Protein AF-A0A399Z9T2-F1 (afdb_monomer_lite)

Sequence (147 aa):
MAKGALVVIPMISGTEEDVEASLINATFQVKDATTYKFPHPEFGAWLIEEIYAKQKINAKKEGLFKKKYVCSSCQTELNPEAQARGTIEFEIKYPFMELAPFQIRLTLPLVTCGNCGKKNIVDVKGVYDFRVPEALLHAFESRNIKP

Foldseek 3Di:
DDFADKDFDQKFWFADPQKIKMKGRDIWGDPDPQATEHNDPCNLVVVLVVVVVVLCLAFDFDDPPDTFGAGSPPRHTFDPVQWDWDKDKDWDDDPPDPDDIIMMIMTHTWTQDPPPRRTHDYCPPCPCSVRVSVRVVRRCVVRNYYD

Structure (mmCIF, N/CA/C/O backbone):
data_AF-A0A399Z9T2-F1
#
_entry.id   AF-A0A399Z9T2-F1
#
loop_
_atom_site.group_PDB
_atom_site.id
_atom_site.type_symbol
_atom_site.label_atom_id
_atom_site.label_alt_id
_atom_site.label_comp_id
_atom_site.label_asym_id
_atom_site.label_entity_id
_atom_site.label_seq_id
_atom_site.pdbx_PDB_ins_code
_atom_site.Cartn_x
_atom_site.Cartn_y
_atom_site.Cartn_z
_atom_site.occupancy
_atom_site.B_iso_or_equiv
_atom_site.auth_seq_id
_atom_site.auth_comp_id
_atom_site.auth_asym_id
_atom_site.auth_atom_id
_atom_site.pdbx_PDB_model_num
ATOM 1 N N . MET A 1 1 ? 6.495 3.604 -30.867 1.00 44.44 1 MET A N 1
ATOM 2 C CA . MET A 1 1 ? 7.319 3.752 -29.647 1.00 44.44 1 MET A CA 1
ATOM 3 C C . MET A 1 1 ? 7.954 2.400 -29.369 1.00 44.44 1 MET A C 1
ATOM 5 O O . MET A 1 1 ? 7.223 1.417 -29.369 1.00 44.44 1 MET A O 1
ATOM 9 N N . ALA A 1 2 ? 9.280 2.313 -29.246 1.00 46.06 2 ALA A N 1
ATOM 10 C CA . ALA A 1 2 ? 9.934 1.045 -28.924 1.00 46.06 2 ALA A CA 1
ATOM 11 C C . ALA A 1 2 ? 9.483 0.596 -27.524 1.00 46.06 2 ALA A C 1
ATOM 13 O O . ALA A 1 2 ? 9.610 1.364 -26.571 1.00 46.06 2 ALA A O 1
ATOM 14 N N . LYS A 1 3 ? 8.910 -0.608 -27.408 1.00 59.50 3 LYS A N 1
ATOM 15 C CA . LYS A 1 3 ? 8.629 -1.221 -26.105 1.00 59.50 3 LYS A CA 1
ATOM 16 C C . LYS A 1 3 ? 9.978 -1.505 -25.444 1.00 59.50 3 LYS A C 1
ATOM 18 O O . LYS A 1 3 ? 10.728 -2.338 -25.948 1.00 59.50 3 LYS A O 1
ATOM 23 N N . GLY A 1 4 ? 10.299 -0.786 -24.369 1.00 72.31 4 GLY A N 1
ATOM 24 C CA . GLY A 1 4 ? 11.435 -1.136 -23.517 1.00 72.31 4 GLY A CA 1
ATOM 25 C C . GLY A 1 4 ? 11.264 -2.559 -22.982 1.00 72.31 4 GLY A C 1
ATOM 26 O O . GLY A 1 4 ? 10.134 -3.033 -22.834 1.00 72.31 4 GLY A O 1
ATOM 27 N N . ALA A 1 5 ? 12.373 -3.252 -22.724 1.00 90.44 5 ALA A N 1
ATOM 28 C CA . ALA A 1 5 ? 12.326 -4.575 -22.109 1.00 90.44 5 ALA A CA 1
ATOM 29 C C . ALA A 1 5 ? 11.585 -4.501 -20.765 1.00 90.44 5 ALA A C 1
ATOM 31 O O . ALA A 1 5 ? 11.717 -3.517 -20.037 1.00 90.44 5 ALA A O 1
ATOM 32 N N . LEU A 1 6 ? 10.799 -5.527 -20.443 1.00 93.06 6 LEU A N 1
ATOM 33 C CA . LEU A 1 6 ? 10.153 -5.631 -19.139 1.00 93.06 6 LEU A CA 1
ATOM 34 C C . LEU A 1 6 ? 11.100 -6.292 -18.142 1.00 93.06 6 LEU A C 1
ATOM 36 O O . LEU A 1 6 ? 11.821 -7.229 -18.484 1.00 93.06 6 LEU A O 1
ATOM 40 N N . VAL A 1 7 ? 11.070 -5.818 -16.903 1.00 95.00 7 VAL A N 1
ATOM 41 C CA . VAL A 1 7 ? 11.839 -6.375 -15.794 1.00 95.00 7 VAL A CA 1
ATOM 42 C C . VAL A 1 7 ? 10.955 -6.501 -14.565 1.00 95.00 7 VAL A C 1
ATOM 44 O O . VAL A 1 7 ? 10.173 -5.602 -14.252 1.00 95.00 7 VAL A O 1
ATOM 47 N N . VAL A 1 8 ? 11.088 -7.622 -13.865 1.00 95.62 8 VAL A N 1
ATOM 48 C CA . VAL A 1 8 ? 10.472 -7.827 -12.555 1.00 95.62 8 VAL A CA 1
ATOM 49 C C . VAL A 1 8 ? 11.438 -7.313 -11.499 1.00 95.62 8 VAL A C 1
ATOM 51 O O . VAL A 1 8 ? 12.574 -7.782 -11.414 1.00 95.62 8 VAL A O 1
ATOM 54 N N . ILE A 1 9 ? 10.993 -6.358 -10.689 1.00 95.31 9 ILE A N 1
ATOM 55 C CA . ILE A 1 9 ? 11.755 -5.891 -9.534 1.00 95.31 9 ILE A CA 1
ATOM 56 C C . ILE A 1 9 ? 11.262 -6.670 -8.306 1.00 95.31 9 ILE A C 1
ATOM 58 O O . ILE A 1 9 ? 10.074 -6.580 -7.986 1.00 95.31 9 ILE A O 1
ATOM 62 N N . PRO A 1 10 ? 12.137 -7.424 -7.603 1.00 96.44 10 PRO A N 1
ATOM 63 C CA . PRO A 1 10 ? 11.714 -8.292 -6.502 1.00 96.44 10 PRO A CA 1
ATOM 64 C C . PRO A 1 10 ? 10.981 -7.543 -5.391 1.00 96.44 10 PRO A C 1
ATOM 66 O O . PRO A 1 10 ? 9.988 -8.033 -4.864 1.00 96.44 10 PRO A O 1
ATOM 69 N N . MET A 1 11 ? 11.457 -6.342 -5.053 1.00 97.00 11 MET A N 1
ATOM 70 C CA . MET A 1 11 ? 10.810 -5.479 -4.076 1.00 97.00 11 MET A CA 1
ATOM 71 C C . MET A 1 11 ? 11.224 -4.021 -4.264 1.00 97.00 11 MET A C 1
ATOM 73 O O . MET A 1 11 ? 12.415 -3.714 -4.413 1.00 97.00 11 MET A O 1
ATOM 77 N N . ILE A 1 12 ? 10.237 -3.134 -4.193 1.00 97.12 12 ILE A N 1
ATOM 78 C CA . ILE A 1 12 ? 10.420 -1.696 -3.979 1.00 97.12 12 ILE A CA 1
ATOM 79 C C . 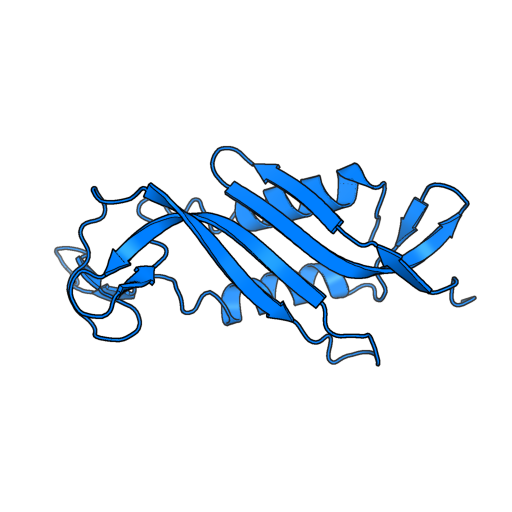ILE A 1 12 ? 9.574 -1.278 -2.784 1.00 97.12 12 ILE A C 1
ATOM 81 O O . ILE A 1 12 ? 8.493 -1.831 -2.583 1.00 97.12 12 ILE A O 1
ATOM 85 N N . SER A 1 13 ? 10.069 -0.332 -1.997 1.00 97.94 13 SER A N 1
ATOM 86 C CA . SER A 1 13 ? 9.433 0.085 -0.751 1.00 97.94 13 SER A CA 1
ATOM 87 C C . SER A 1 13 ? 9.647 1.569 -0.517 1.00 97.94 13 SER A C 1
ATOM 89 O O . SER A 1 13 ? 10.739 2.079 -0.772 1.00 97.94 13 SER A O 1
ATOM 91 N N . GLY A 1 14 ? 8.632 2.238 0.007 1.00 97.69 14 GLY A N 1
ATOM 92 C CA . GLY A 1 14 ? 8.700 3.625 0.433 1.00 97.69 14 GLY A CA 1
ATOM 93 C C . GLY A 1 14 ? 7.914 3.822 1.715 1.00 97.69 14 GLY A C 1
ATOM 94 O O . GLY A 1 14 ? 7.003 3.051 2.027 1.00 97.69 14 GLY A O 1
ATOM 95 N N . THR A 1 15 ? 8.300 4.847 2.463 1.00 97.62 15 THR A N 1
ATOM 96 C CA . THR A 1 15 ? 7.731 5.153 3.773 1.00 97.62 15 THR A CA 1
ATOM 97 C C . THR A 1 15 ? 7.268 6.596 3.781 1.00 97.62 15 THR A C 1
ATOM 99 O O . THR A 1 15 ? 8.002 7.470 3.326 1.00 97.62 15 THR A O 1
ATOM 102 N N . GLU A 1 16 ? 6.078 6.827 4.318 1.00 97.19 16 GLU A N 1
ATOM 103 C CA . GLU A 1 16 ? 5.546 8.143 4.651 1.00 97.19 16 GLU A CA 1
ATOM 104 C C . GLU A 1 16 ? 5.005 8.098 6.083 1.00 97.19 16 GLU A C 1
ATOM 106 O O . GLU A 1 16 ? 4.050 7.375 6.376 1.00 97.19 16 GLU A O 1
ATOM 111 N N . GLU A 1 17 ? 5.652 8.830 6.990 1.00 94.56 17 GLU A N 1
ATOM 112 C CA . GLU A 1 17 ? 5.420 8.770 8.439 1.00 94.56 17 GLU A CA 1
ATOM 113 C C . GLU A 1 17 ? 5.277 7.331 9.000 1.00 94.56 17 GLU A C 1
ATOM 115 O O . GLU A 1 17 ? 6.255 6.597 9.154 1.00 94.56 17 GLU A O 1
ATOM 120 N N . ASP A 1 18 ? 4.054 6.932 9.362 1.00 93.06 18 ASP A N 1
ATOM 121 C CA . ASP A 1 18 ? 3.692 5.653 9.967 1.00 93.06 18 ASP A CA 1
ATOM 122 C C . ASP A 1 18 ? 3.277 4.587 8.942 1.00 93.06 18 ASP A C 1
ATOM 124 O O . ASP A 1 18 ? 3.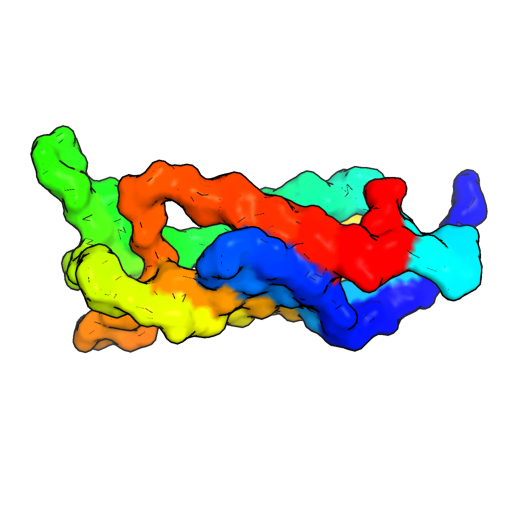039 3.439 9.332 1.00 93.06 18 ASP A O 1
ATOM 128 N N . VAL A 1 19 ? 3.235 4.944 7.657 1.00 94.88 19 VAL A N 1
ATOM 129 C CA . VAL A 1 19 ? 2.859 4.086 6.534 1.00 94.88 19 VAL A CA 1
ATOM 130 C C . VAL A 1 19 ? 4.099 3.658 5.762 1.00 94.88 19 VAL A C 1
ATOM 132 O O . VAL A 1 19 ? 4.905 4.472 5.334 1.00 94.88 19 VAL A O 1
ATOM 135 N N . GLU A 1 20 ? 4.227 2.363 5.520 1.00 97.44 20 GLU A N 1
ATOM 136 C CA . GLU A 1 20 ? 5.200 1.792 4.595 1.00 97.44 20 GLU A CA 1
ATOM 137 C C . GLU A 1 20 ? 4.443 1.013 3.521 1.00 97.44 20 GLU A C 1
ATOM 139 O O . GLU A 1 20 ? 3.607 0.158 3.831 1.00 97.44 20 GLU A O 1
ATOM 144 N N . ALA A 1 21 ? 4.733 1.308 2.258 1.00 96.75 21 ALA A N 1
ATOM 145 C CA . ALA A 1 21 ? 4.139 0.650 1.108 1.00 96.75 21 ALA A CA 1
ATOM 146 C C . ALA A 1 21 ? 5.224 -0.070 0.311 1.00 96.75 21 ALA A C 1
ATOM 148 O O . ALA A 1 21 ? 6.224 0.529 -0.081 1.00 96.75 21 ALA A O 1
ATOM 149 N N . SER A 1 22 ? 5.015 -1.360 0.063 1.00 97.81 22 SER A N 1
ATOM 150 C CA . SER A 1 22 ? 5.922 -2.197 -0.714 1.00 97.81 22 SER A CA 1
ATOM 151 C C . SER A 1 22 ? 5.198 -2.862 -1.879 1.00 97.81 22 SER A C 1
ATOM 153 O O . SER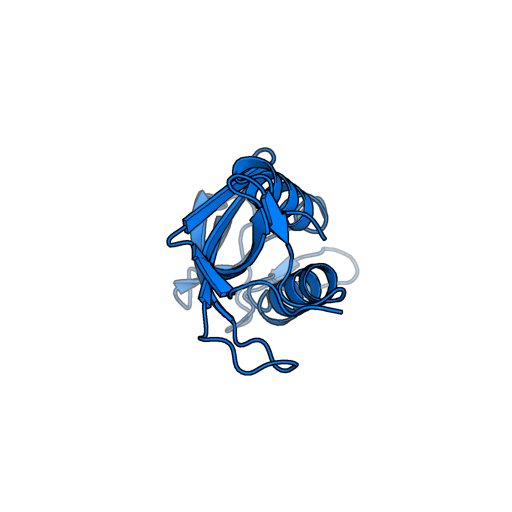 A 1 22 ? 4.120 -3.433 -1.697 1.00 97.81 22 SER A O 1
ATOM 155 N N . LEU A 1 23 ? 5.817 -2.832 -3.061 1.00 97.50 23 LEU A N 1
ATOM 156 C CA . LEU A 1 23 ? 5.421 -3.649 -4.207 1.00 97.50 23 LEU A CA 1
ATOM 157 C C . LEU A 1 23 ? 6.424 -4.793 -4.346 1.00 97.50 23 LEU A C 1
ATOM 159 O O . LEU A 1 23 ? 7.629 -4.556 -4.452 1.00 97.50 23 LEU A O 1
ATOM 163 N N . ILE A 1 24 ? 5.927 -6.024 -4.368 1.00 98.00 24 ILE A N 1
ATOM 164 C CA . ILE A 1 24 ? 6.733 -7.245 -4.417 1.00 98.00 24 ILE A CA 1
ATOM 165 C C . ILE A 1 24 ? 6.491 -7.927 -5.761 1.00 98.00 24 ILE A C 1
ATOM 167 O O . ILE A 1 24 ? 5.346 -8.209 -6.116 1.00 98.00 24 ILE A O 1
ATOM 171 N N . ASN A 1 25 ? 7.572 -8.207 -6.491 1.00 97.12 25 ASN A N 1
ATOM 172 C CA . ASN A 1 25 ? 7.566 -8.777 -7.843 1.00 97.12 25 ASN A CA 1
ATOM 173 C C . ASN A 1 25 ? 6.798 -7.936 -8.883 1.00 97.12 25 ASN A C 1
ATOM 175 O O . ASN A 1 25 ? 6.195 -8.475 -9.810 1.00 97.12 25 ASN A O 1
ATOM 179 N N . ALA A 1 26 ? 6.823 -6.607 -8.755 1.00 96.25 26 ALA A N 1
ATOM 180 C CA . ALA A 1 26 ? 6.185 -5.715 -9.722 1.00 96.25 26 ALA A CA 1
ATOM 181 C C . ALA A 1 26 ? 7.003 -5.600 -11.019 1.00 96.25 26 ALA A C 1
ATOM 183 O O . ALA A 1 26 ? 8.236 -5.569 -11.000 1.00 96.25 26 ALA A O 1
ATOM 184 N N . THR A 1 27 ? 6.302 -5.529 -12.153 1.00 95.75 27 THR A N 1
ATOM 185 C CA . THR A 1 27 ? 6.918 -5.441 -13.484 1.00 95.75 27 THR A CA 1
ATOM 186 C C . THR A 1 27 ? 6.969 -3.997 -13.978 1.00 95.75 27 THR A C 1
ATOM 188 O O . THR A 1 27 ? 5.953 -3.303 -13.980 1.00 95.75 27 THR A O 1
ATOM 191 N N . PHE A 1 28 ? 8.135 -3.569 -14.462 1.00 95.62 28 PHE A N 1
ATOM 192 C CA . PHE A 1 28 ? 8.382 -2.233 -15.008 1.00 95.62 28 PHE A CA 1
ATOM 193 C C . PHE A 1 28 ? 9.066 -2.308 -16.373 1.00 95.62 28 PHE A C 1
ATOM 195 O O . PHE A 1 28 ? 9.633 -3.334 -16.745 1.00 95.62 28 PHE A O 1
ATOM 202 N N . GLN A 1 29 ? 9.030 -1.210 -17.125 1.00 94.75 29 GLN A N 1
ATOM 203 C CA . GLN A 1 29 ? 9.799 -1.059 -18.359 1.00 94.75 29 GLN A CA 1
ATOM 204 C C . GLN A 1 29 ? 11.202 -0.540 -18.048 1.00 94.75 29 GLN A C 1
ATOM 206 O O . GLN A 1 29 ? 11.364 0.420 -17.299 1.00 94.75 29 GLN A O 1
ATOM 211 N N . VAL A 1 30 ? 12.223 -1.120 -18.667 1.00 93.88 30 VAL A N 1
ATOM 212 C CA . VAL A 1 30 ? 13.584 -0.578 -18.651 1.00 93.88 30 VAL A CA 1
ATOM 213 C C . VAL A 1 30 ? 13.647 0.597 -19.625 1.00 93.88 30 VAL A C 1
ATOM 215 O O . VAL A 1 30 ? 13.352 0.439 -20.812 1.00 93.88 30 VAL A O 1
ATOM 218 N N . LYS A 1 31 ? 14.024 1.781 -19.129 1.00 90.31 31 LYS A N 1
ATOM 219 C CA . LYS A 1 31 ? 14.269 2.965 -19.966 1.00 90.31 31 LYS A CA 1
ATOM 220 C C . LYS A 1 31 ? 15.744 3.058 -20.353 1.00 90.31 31 LYS A C 1
ATOM 222 O O . LYS A 1 31 ? 16.057 3.291 -21.515 1.00 90.31 31 LYS A O 1
ATOM 227 N N . ASP A 1 32 ? 16.621 2.878 -19.372 1.00 88.62 32 ASP A N 1
ATOM 228 C CA . ASP A 1 32 ? 18.077 2.886 -19.496 1.00 88.62 32 ASP A CA 1
ATOM 229 C C . ASP A 1 32 ? 18.692 2.061 -18.347 1.00 88.62 32 ASP A C 1
ATOM 231 O O . ASP A 1 32 ? 17.976 1.359 -17.635 1.00 88.62 32 ASP A O 1
ATOM 235 N N . ALA A 1 33 ? 20.018 2.099 -18.183 1.00 84.75 33 ALA A N 1
ATOM 236 C CA . ALA A 1 33 ? 20.736 1.248 -17.231 1.00 84.75 33 ALA A CA 1
ATOM 237 C C . ALA A 1 33 ? 20.314 1.439 -15.760 1.00 84.75 33 ALA A C 1
ATOM 239 O O . ALA A 1 33 ? 20.520 0.535 -14.952 1.00 84.75 33 ALA A O 1
ATOM 240 N N . THR A 1 34 ? 19.758 2.599 -15.398 1.00 86.81 34 THR A N 1
ATOM 241 C CA . THR A 1 34 ? 19.440 2.947 -14.002 1.00 86.81 34 THR A CA 1
ATOM 242 C C . THR A 1 34 ? 18.017 3.459 -13.802 1.00 86.81 34 THR A C 1
ATOM 244 O O . THR A 1 34 ? 17.599 3.629 -12.657 1.00 86.81 34 THR A O 1
ATOM 247 N N . THR 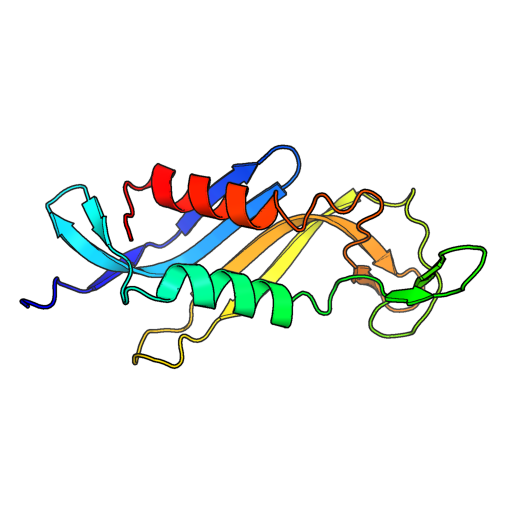A 1 35 ? 17.273 3.685 -14.886 1.00 92.44 35 THR A N 1
ATOM 248 C CA . THR A 1 35 ? 15.923 4.249 -14.866 1.00 92.44 35 THR A CA 1
ATOM 249 C C . THR A 1 35 ? 14.903 3.251 -15.390 1.00 92.44 35 THR A C 1
ATOM 251 O O . THR A 1 35 ? 15.058 2.660 -16.466 1.00 92.44 35 THR A O 1
ATOM 254 N N . TYR A 1 36 ? 13.790 3.155 -14.673 1.00 95.06 36 TYR A N 1
ATOM 255 C CA . TYR A 1 36 ? 12.634 2.364 -15.075 1.00 95.06 36 TYR A CA 1
ATOM 256 C C . TYR A 1 36 ? 11.441 3.270 -15.366 1.00 95.06 36 TYR A C 1
ATOM 258 O O . TYR A 1 36 ? 11.388 4.430 -14.954 1.00 95.06 36 TYR A O 1
ATOM 266 N N . LYS A 1 37 ? 10.465 2.725 -16.079 1.00 95.31 37 LYS A N 1
ATOM 267 C CA . LYS A 1 37 ? 9.189 3.362 -16.371 1.00 95.31 37 LYS A CA 1
ATOM 268 C C . LYS A 1 37 ? 8.029 2.474 -15.975 1.00 95.31 37 LYS A C 1
ATOM 270 O O . LYS A 1 37 ? 8.157 1.247 -15.939 1.00 95.31 37 LYS A O 1
ATOM 275 N N . PHE A 1 38 ? 6.881 3.088 -15.736 1.00 95.00 38 PHE A N 1
ATOM 276 C CA . PHE A 1 38 ? 5.643 2.343 -15.617 1.00 95.00 38 PHE A CA 1
ATOM 277 C C . PHE A 1 38 ? 5.378 1.500 -16.873 1.00 95.00 38 PHE A C 1
ATOM 279 O O . PHE A 1 38 ? 5.710 1.906 -17.990 1.00 95.00 38 PHE A O 1
ATOM 286 N N . PRO A 1 39 ? 4.776 0.306 -16.716 1.00 92.75 39 PRO A N 1
ATOM 287 C CA . PRO A 1 39 ? 4.427 -0.538 -17.855 1.00 92.75 39 PRO A CA 1
ATOM 288 C C . PRO A 1 39 ? 3.367 0.102 -18.763 1.00 92.75 39 PRO A C 1
ATOM 290 O O . PRO A 1 39 ? 3.242 -0.290 -19.925 1.00 92.75 39 PRO A O 1
ATOM 293 N N . HIS A 1 40 ? 2.626 1.085 -18.249 1.00 92.19 40 HIS A N 1
ATOM 294 C CA . HIS A 1 40 ? 1.603 1.845 -18.954 1.00 92.19 40 HIS A CA 1
ATOM 295 C C . HIS A 1 40 ? 1.439 3.236 -18.306 1.00 92.19 40 HIS A C 1
ATOM 297 O O . HIS A 1 40 ? 1.574 3.323 -17.082 1.00 92.19 40 HIS A O 1
ATOM 303 N N . PRO A 1 41 ? 1.085 4.296 -19.060 1.00 90.00 41 PRO A N 1
ATOM 304 C CA . PRO A 1 41 ? 0.914 5.648 -18.509 1.00 90.00 41 PRO A CA 1
ATOM 305 C C . PRO A 1 41 ? -0.092 5.744 -17.352 1.00 90.00 41 PRO A C 1
ATOM 307 O O . PRO A 1 41 ? 0.082 6.538 -16.435 1.00 90.00 41 PRO A O 1
ATOM 310 N N . GLU A 1 42 ? -1.131 4.908 -17.368 1.00 90.88 42 GLU A N 1
ATOM 311 C CA . GLU A 1 42 ? -2.181 4.899 -16.337 1.00 90.88 42 GLU A CA 1
ATOM 312 C C . GLU A 1 42 ? -1.861 3.993 -15.141 1.00 90.88 42 GLU A C 1
ATOM 314 O O . GLU A 1 42 ? -2.644 3.930 -14.198 1.00 90.88 42 GLU A O 1
ATOM 319 N N . PHE A 1 43 ? -0.728 3.279 -15.154 1.00 93.31 43 PHE A N 1
ATOM 320 C CA . PHE A 1 43 ? -0.405 2.283 -14.128 1.00 93.31 43 PHE A CA 1
ATOM 321 C C . PHE A 1 43 ? -0.436 2.867 -12.712 1.00 93.31 43 PHE A C 1
ATOM 323 O O . PHE A 1 43 ? -1.001 2.246 -11.820 1.00 93.31 43 PHE A O 1
ATOM 330 N N . GLY A 1 44 ? 0.138 4.058 -12.508 1.00 92.69 44 GLY A N 1
ATOM 331 C CA . GLY A 1 44 ? 0.179 4.695 -11.190 1.00 92.69 44 GLY A CA 1
ATOM 332 C C . GLY A 1 44 ? -1.213 5.040 -10.654 1.00 92.69 44 GLY A C 1
ATOM 333 O O . GLY A 1 44 ? -1.540 4.672 -9.529 1.00 92.69 44 GLY A O 1
ATOM 334 N N . ALA A 1 45 ? -2.046 5.693 -11.471 1.00 92.06 45 ALA A N 1
ATOM 335 C CA . ALA A 1 45 ? -3.414 6.052 -11.090 1.00 92.06 45 ALA A CA 1
ATOM 336 C C . ALA A 1 45 ? -4.266 4.802 -10.830 1.00 92.06 45 ALA A C 1
ATOM 338 O O . ALA A 1 45 ? -4.879 4.679 -9.772 1.00 92.06 45 ALA A O 1
ATOM 339 N N . TRP A 1 46 ? -4.207 3.830 -11.746 1.00 94.12 46 TRP A N 1
ATOM 340 C CA . TRP A 1 46 ? -4.895 2.554 -11.591 1.00 94.12 46 TRP A CA 1
ATOM 341 C C . TRP A 1 46 ? -4.459 1.810 -10.322 1.00 94.12 46 TRP A C 1
ATOM 343 O O . TRP A 1 46 ? -5.296 1.254 -9.618 1.00 94.12 46 TRP A O 1
ATOM 353 N N . LEU A 1 47 ? -3.162 1.801 -10.002 1.00 93.50 47 LEU A N 1
ATOM 354 C CA . LEU A 1 47 ? -2.654 1.112 -8.819 1.00 93.50 47 LEU A CA 1
ATOM 355 C C . LEU A 1 47 ? -3.242 1.705 -7.536 1.00 93.50 47 LEU A C 1
ATOM 357 O O . LEU A 1 47 ? -3.626 0.962 -6.635 1.00 93.50 47 LEU A O 1
ATOM 361 N N . ILE A 1 48 ? -3.315 3.033 -7.456 1.00 91.12 48 ILE A N 1
ATOM 362 C CA . ILE A 1 48 ? -3.898 3.734 -6.312 1.00 91.12 48 ILE A CA 1
ATOM 363 C C . ILE A 1 48 ? -5.384 3.373 -6.178 1.00 91.12 48 ILE A C 1
ATOM 365 O O . ILE A 1 48 ? -5.828 2.997 -5.093 1.00 91.12 48 ILE A O 1
ATOM 369 N N . GLU A 1 49 ? -6.138 3.418 -7.278 1.00 90.00 49 GLU A N 1
ATOM 370 C CA . GLU A 1 49 ? -7.551 3.024 -7.295 1.00 90.00 49 GLU A CA 1
ATOM 371 C C . GLU A 1 49 ? -7.752 1.567 -6.869 1.00 90.00 49 GLU A C 1
ATOM 373 O O . GLU A 1 49 ? -8.620 1.280 -6.043 1.00 90.00 49 GLU A O 1
ATOM 378 N N . GLU A 1 50 ? -6.928 0.647 -7.373 1.00 90.56 50 GLU A N 1
ATOM 379 C CA . GLU A 1 50 ? -6.995 -0.772 -7.028 1.00 90.56 50 GLU A CA 1
ATOM 380 C C . GLU A 1 50 ? -6.673 -0.989 -5.544 1.00 90.56 50 GLU A C 1
ATOM 382 O O . GLU A 1 50 ? -7.376 -1.734 -4.860 1.00 90.56 50 GLU A O 1
ATOM 387 N N . ILE A 1 51 ? -5.667 -0.291 -5.003 1.00 89.19 51 ILE A N 1
ATOM 388 C CA . ILE A 1 51 ? -5.358 -0.316 -3.570 1.00 89.19 51 ILE A CA 1
ATOM 389 C C . ILE A 1 51 ? -6.572 0.148 -2.766 1.00 89.19 51 ILE A C 1
ATOM 391 O O . ILE A 1 51 ? -6.981 -0.571 -1.859 1.00 89.19 51 ILE A O 1
ATOM 395 N N . TYR A 1 52 ? -7.216 1.264 -3.116 1.00 84.81 52 TYR A N 1
ATOM 396 C CA . TYR A 1 52 ? -8.410 1.737 -2.405 1.00 84.81 52 TYR A CA 1
ATOM 397 C C . TYR A 1 52 ? -9.618 0.805 -2.557 1.00 84.81 52 TYR A C 1
ATOM 399 O O . TYR A 1 52 ? -10.337 0.542 -1.588 1.00 84.81 52 TYR A O 1
ATOM 407 N N . ALA A 1 53 ? -9.818 0.223 -3.739 1.00 83.31 53 ALA A N 1
ATOM 408 C CA . ALA A 1 53 ? -10.865 -0.761 -3.983 1.00 83.31 53 ALA A CA 1
ATOM 409 C C . ALA A 1 53 ? -10.647 -2.055 -3.177 1.00 83.31 53 ALA A C 1
ATOM 411 O O . ALA A 1 53 ? -11.617 -2.712 -2.776 1.00 83.31 53 ALA A O 1
ATOM 412 N N . LYS A 1 54 ? -9.386 -2.428 -2.917 1.00 74.75 54 LYS A N 1
ATOM 413 C CA . LYS A 1 54 ? -8.989 -3.573 -2.079 1.00 74.75 54 LYS A CA 1
ATOM 414 C C . LYS A 1 54 ? -8.900 -3.217 -0.595 1.00 74.75 54 LYS A C 1
ATOM 416 O O . LYS A 1 54 ? -9.144 -4.091 0.238 1.00 74.75 54 LYS A O 1
ATOM 421 N N . GLN A 1 55 ? -8.717 -1.942 -0.246 1.00 63.78 55 GLN A N 1
ATOM 422 C CA . GLN A 1 55 ? -8.849 -1.382 1.104 1.00 63.78 55 GLN A CA 1
ATOM 423 C C . GLN A 1 55 ? -10.300 -1.395 1.630 1.00 63.78 55 GLN A C 1
ATOM 425 O O . GLN A 1 55 ? -10.639 -0.686 2.573 1.00 63.78 55 GLN A O 1
ATOM 430 N N . LYS A 1 56 ? -11.136 -2.356 1.218 1.00 56.94 56 LYS A N 1
ATOM 431 C CA . LYS A 1 56 ? -12.332 -2.821 1.967 1.00 56.94 56 LYS A CA 1
ATOM 432 C C . LYS A 1 56 ? -12.009 -3.350 3.386 1.00 56.94 56 LYS A C 1
ATOM 434 O O . LYS A 1 56 ? -12.823 -4.017 4.021 1.00 56.94 56 LYS A O 1
ATOM 439 N N . ILE A 1 57 ? -10.791 -3.095 3.852 1.00 57.88 57 ILE A N 1
ATOM 440 C CA . ILE A 1 57 ? -10.225 -3.246 5.185 1.00 57.88 57 ILE A CA 1
ATOM 441 C C . ILE A 1 57 ? -10.506 -1.980 6.023 1.00 57.88 57 ILE A C 1
ATOM 443 O O . ILE A 1 57 ? -10.439 -2.040 7.249 1.00 57.88 57 ILE A O 1
ATOM 447 N N . ASN A 1 58 ? -10.876 -0.856 5.398 1.00 70.69 58 ASN A N 1
ATOM 448 C CA . ASN A 1 58 ? -11.318 0.349 6.089 1.00 70.69 58 ASN A CA 1
ATOM 449 C C . ASN A 1 58 ? -12.550 0.037 6.946 1.00 70.69 58 ASN A C 1
ATOM 451 O O . ASN A 1 58 ? -13.549 -0.517 6.474 1.00 70.69 58 ASN A O 1
ATOM 455 N N . ALA A 1 59 ? -12.465 0.375 8.228 1.00 72.94 59 ALA A N 1
ATOM 456 C CA . ALA A 1 59 ? -13.596 0.305 9.131 1.00 72.94 59 ALA A CA 1
ATOM 457 C C . ALA A 1 59 ? -14.718 1.219 8.624 1.00 72.94 59 ALA A C 1
ATOM 459 O O . ALA A 1 59 ? -14.468 2.345 8.186 1.00 72.94 59 ALA A O 1
ATOM 460 N N . LYS A 1 60 ? -15.968 0.751 8.691 1.00 75.50 60 LYS A N 1
ATOM 461 C CA . LYS A 1 60 ? -17.108 1.585 8.293 1.00 75.50 60 LYS A CA 1
ATOM 462 C C . LYS A 1 60 ? -17.387 2.604 9.394 1.00 75.50 60 LYS A C 1
ATOM 464 O O . LYS A 1 60 ? -17.334 2.261 10.573 1.00 75.50 60 LYS A O 1
ATOM 469 N N . LYS A 1 61 ? -17.681 3.845 9.001 1.00 71.50 61 LYS A N 1
ATOM 470 C CA . LYS A 1 61 ? -18.147 4.903 9.906 1.00 71.50 61 LYS A CA 1
ATOM 471 C C . LYS A 1 61 ? -19.672 4.833 9.985 1.00 71.50 61 LYS A C 1
ATOM 473 O O . LYS A 1 61 ? -20.333 5.027 8.970 1.00 71.50 61 LYS A O 1
ATOM 478 N N . GLU A 1 62 ? -20.221 4.581 11.168 1.00 70.50 62 GLU A N 1
ATOM 479 C CA . GLU A 1 62 ? -21.670 4.556 11.412 1.00 70.50 62 GLU A CA 1
ATOM 480 C C . GLU A 1 62 ? -22.098 5.627 12.425 1.00 70.50 62 GLU A C 1
ATOM 482 O O . GLU A 1 62 ? -21.343 5.968 13.335 1.00 70.50 62 GLU A O 1
ATOM 487 N N . GLY A 1 63 ? -23.325 6.144 12.270 1.00 64.19 63 GLY A N 1
ATOM 488 C CA . GLY A 1 63 ? -23.962 7.099 13.188 1.00 64.19 63 GLY A CA 1
ATOM 489 C C . GLY A 1 63 ? -23.843 8.576 12.778 1.00 64.19 63 GLY A C 1
ATOM 490 O O . GLY A 1 63 ? -22.755 9.072 12.495 1.00 64.19 63 GLY A O 1
ATOM 491 N N . LEU A 1 64 ? -24.973 9.303 12.796 1.00 59.56 64 LEU A N 1
ATOM 492 C CA . LEU A 1 64 ? -25.032 10.742 12.469 1.00 59.56 64 LEU A CA 1
ATOM 493 C C . LEU A 1 64 ? -24.454 11.655 13.568 1.00 59.56 64 LEU A C 1
ATOM 495 O O . LEU A 1 64 ? -23.955 12.730 13.257 1.00 59.56 64 LEU A O 1
ATOM 499 N N . PHE A 1 65 ? -24.505 11.236 14.839 1.00 59.28 65 PHE A N 1
ATOM 500 C CA . PHE A 1 65 ? -24.145 12.085 15.991 1.00 59.28 65 PHE A CA 1
ATOM 501 C C . PHE A 1 65 ? -22.902 11.614 16.761 1.00 59.28 65 PHE A C 1
ATOM 503 O O . PHE A 1 65 ? -22.210 12.423 17.373 1.00 59.28 65 PHE A O 1
ATOM 510 N N . LYS A 1 66 ? -22.585 10.314 16.718 1.00 65.44 66 LYS A N 1
ATOM 511 C CA . LYS A 1 66 ? -21.334 9.736 17.229 1.00 65.44 66 LYS A CA 1
ATOM 512 C C . LYS A 1 66 ? -20.814 8.763 16.183 1.00 65.44 66 LYS A C 1
ATOM 514 O O . LYS A 1 66 ? -21.399 7.698 16.015 1.00 65.44 66 LYS A O 1
ATOM 519 N N . LYS A 1 67 ? -19.751 9.153 15.474 1.00 70.00 67 LYS A N 1
ATOM 520 C CA . LYS A 1 67 ? -19.103 8.297 14.475 1.00 70.00 67 LYS A CA 1
ATOM 521 C C . LYS A 1 67 ? -18.473 7.106 15.193 1.00 70.00 67 LYS A C 1
ATOM 523 O O . LYS A 1 67 ? -17.505 7.279 15.928 1.00 70.00 67 LYS A O 1
ATOM 528 N N . LYS A 1 68 ? -19.027 5.918 14.983 1.00 83.75 68 LYS A N 1
ATOM 529 C CA . LYS A 1 68 ? -18.460 4.647 15.430 1.00 83.75 68 LYS A CA 1
ATOM 530 C C . LYS A 1 68 ? -17.721 3.988 14.280 1.00 83.75 68 LYS A C 1
ATOM 532 O O . LYS A 1 68 ? -18.171 4.065 13.140 1.00 83.75 68 LYS A O 1
ATOM 537 N N . TYR A 1 69 ? -16.605 3.339 14.586 1.00 87.69 69 TYR A N 1
ATOM 538 C CA . TYR A 1 69 ? -15.902 2.492 13.631 1.00 87.69 69 TYR A CA 1
ATOM 539 C C . TYR A 1 69 ? -16.355 1.059 13.832 1.00 87.69 69 TYR A C 1
ATOM 541 O O . TYR A 1 69 ? -16.287 0.549 14.946 1.00 87.69 69 TYR A O 1
ATOM 549 N N . VAL A 1 70 ? -16.797 0.401 12.767 1.00 90.06 70 VAL A N 1
ATOM 550 C CA . VAL A 1 70 ? -17.201 -1.007 12.820 1.00 90.06 70 VAL A CA 1
ATOM 551 C C . VAL A 1 70 ? -16.353 -1.858 11.889 1.00 90.06 70 VAL A C 1
ATOM 553 O O . VAL A 1 70 ? -15.881 -1.409 10.839 1.00 90.06 70 VAL A O 1
ATOM 556 N N . CYS A 1 71 ? -16.155 -3.113 12.282 1.00 90.19 71 CYS A N 1
ATOM 557 C CA . CYS A 1 71 ? -15.413 -4.090 11.510 1.00 90.19 71 CYS A CA 1
ATOM 558 C C . CYS A 1 71 ? -16.027 -4.264 10.119 1.00 90.19 71 CYS A C 1
ATOM 560 O O . CYS A 1 71 ? -17.215 -4.554 9.981 1.00 90.19 71 CYS A O 1
ATOM 562 N N . SER A 1 72 ? -15.188 -4.192 9.087 1.00 87.50 72 SER A N 1
ATOM 563 C CA . SER A 1 72 ? -15.598 -4.369 7.689 1.00 87.50 72 SER A CA 1
ATOM 564 C C . SER A 1 72 ? -16.208 -5.745 7.374 1.00 87.50 72 SER A C 1
ATOM 566 O O . SER A 1 72 ? -16.848 -5.891 6.336 1.00 87.50 72 SER A O 1
ATOM 568 N N . SER A 1 73 ? -16.001 -6.751 8.235 1.00 89.12 73 SER A N 1
ATOM 569 C CA . SER A 1 73 ? -16.512 -8.120 8.055 1.00 89.12 73 SER A CA 1
ATOM 570 C C . SER A 1 73 ? -17.746 -8.418 8.908 1.00 89.12 73 SER A C 1
ATOM 572 O O . SER A 1 73 ? -18.803 -8.726 8.371 1.00 89.12 73 SER A O 1
ATOM 574 N N . CYS A 1 74 ? -17.629 -8.300 10.235 1.00 90.62 74 CYS A N 1
ATOM 575 C CA . CYS A 1 74 ? -18.674 -8.725 11.177 1.00 90.62 74 CYS A CA 1
ATOM 576 C C . CYS A 1 74 ? -19.441 -7.568 11.836 1.00 90.62 74 CYS A C 1
ATOM 578 O O . CYS A 1 74 ? -20.261 -7.816 12.711 1.00 90.62 74 CYS A O 1
ATOM 580 N N . GLN A 1 75 ? -19.153 -6.316 11.457 1.00 90.69 75 GLN A N 1
ATOM 581 C CA . GLN A 1 75 ? -19.784 -5.099 11.991 1.00 90.69 75 GLN A CA 1
ATOM 582 C C . GLN A 1 75 ? -19.616 -4.868 13.504 1.00 90.69 75 GLN A C 1
ATOM 584 O O . GLN A 1 75 ? -20.183 -3.932 14.055 1.00 90.69 75 GLN A O 1
ATOM 589 N N . THR A 1 76 ? -18.791 -5.659 14.193 1.00 93.00 76 THR A N 1
ATOM 590 C CA . THR A 1 76 ? -18.439 -5.390 15.591 1.00 93.00 76 THR A CA 1
ATOM 591 C C . THR A 1 76 ? -17.735 -4.041 15.716 1.00 93.00 76 THR A C 1
ATOM 593 O O . THR A 1 76 ? -16.831 -3.741 14.931 1.00 93.00 76 THR A O 1
ATOM 596 N N . GLU A 1 77 ? -18.133 -3.250 16.712 1.00 92.06 77 GLU A N 1
ATOM 597 C CA . GLU A 1 77 ? -17.507 -1.970 17.043 1.00 92.06 77 GLU A CA 1
ATOM 598 C C . GLU A 1 77 ? -16.008 -2.158 17.328 1.00 92.06 77 GLU A C 1
ATOM 600 O O . GLU A 1 77 ? -15.584 -3.102 17.998 1.00 92.06 77 GLU A O 1
ATOM 605 N N . LEU A 1 78 ? -15.196 -1.277 16.757 1.00 91.19 78 LEU A N 1
ATOM 606 C CA . LEU A 1 78 ? -13.747 -1.265 16.891 1.00 91.19 78 LEU A CA 1
ATOM 607 C C . LEU A 1 78 ? -13.344 -0.135 17.830 1.00 91.19 78 LEU A C 1
ATOM 609 O O . LEU A 1 78 ? -13.879 0.967 17.728 1.00 91.19 78 LEU A O 1
ATOM 613 N N . ASN A 1 79 ? -12.358 -0.394 18.690 1.00 89.81 79 ASN A N 1
ATOM 614 C CA . ASN A 1 79 ? -11.719 0.639 19.496 1.00 89.81 79 ASN A CA 1
ATOM 615 C C . ASN A 1 79 ? -10.557 1.276 18.701 1.00 89.81 79 ASN A C 1
ATOM 617 O O . ASN A 1 79 ? -9.550 0.596 18.491 1.00 89.81 79 ASN A O 1
ATOM 621 N N . PRO A 1 80 ? -10.647 2.551 18.273 1.00 86.31 80 PRO A N 1
ATOM 622 C CA . PRO A 1 80 ? -9.560 3.231 17.565 1.00 86.31 80 PRO A CA 1
ATOM 623 C C . PRO A 1 80 ? -8.277 3.374 18.391 1.00 86.31 80 PRO A C 1
ATOM 625 O O . PRO A 1 80 ? -7.202 3.473 17.815 1.00 86.31 80 PRO A O 1
ATOM 628 N N . GLU A 1 81 ? -8.363 3.361 19.723 1.00 88.25 81 GLU A N 1
ATOM 629 C CA . GLU A 1 81 ? -7.192 3.454 20.606 1.00 88.25 81 GLU A CA 1
ATOM 630 C C . GLU A 1 81 ? -6.381 2.152 20.639 1.00 88.25 81 GLU A C 1
ATOM 632 O O . GLU A 1 81 ? -5.214 2.155 21.017 1.00 88.25 81 GLU A O 1
ATOM 637 N N . ALA A 1 82 ? -6.967 1.036 20.191 1.00 90.56 82 ALA A N 1
ATOM 638 C CA . ALA A 1 82 ? -6.290 -0.255 20.079 1.00 90.56 82 ALA A CA 1
ATOM 639 C C . ALA A 1 82 ? -5.478 -0.397 18.776 1.00 90.56 82 ALA A C 1
ATOM 641 O O . ALA A 1 82 ? -5.171 -1.515 18.353 1.00 90.56 82 ALA A O 1
ATOM 642 N N . GLN A 1 83 ? -5.172 0.716 18.102 1.00 91.25 83 GLN A N 1
ATOM 643 C CA . GLN A 1 83 ? -4.326 0.715 16.916 1.00 91.25 83 GLN A CA 1
ATOM 644 C C . GLN A 1 83 ? -2.906 0.273 17.256 1.00 91.25 83 GLN A C 1
ATOM 646 O O . GLN A 1 83 ? -2.259 0.810 18.151 1.00 91.25 83 GLN A O 1
ATOM 651 N N . ALA A 1 84 ? -2.403 -0.680 16.482 1.00 92.94 84 ALA A N 1
ATOM 652 C CA . ALA A 1 84 ? -1.023 -1.126 16.546 1.00 92.94 84 ALA A CA 1
ATOM 653 C C . ALA A 1 84 ? -0.449 -1.234 15.135 1.00 92.94 84 ALA A C 1
ATOM 655 O O . ALA A 1 84 ? -1.174 -1.518 14.177 1.00 92.94 84 ALA A O 1
ATOM 656 N N . ARG A 1 85 ? 0.866 -1.029 15.003 1.00 94.25 85 ARG A N 1
ATOM 657 C CA . ARG A 1 85 ? 1.563 -1.218 13.726 1.00 94.25 85 ARG A CA 1
ATOM 658 C C . ARG A 1 85 ? 1.352 -2.655 13.255 1.00 94.25 85 ARG A C 1
ATOM 660 O O . ARG A 1 85 ? 1.631 -3.604 13.986 1.00 94.25 85 ARG A O 1
ATOM 667 N N . GLY A 1 86 ? 0.868 -2.818 12.032 1.00 93.44 86 GLY A N 1
ATOM 668 C CA . GLY A 1 86 ? 0.636 -4.132 11.461 1.00 93.44 86 GLY A CA 1
ATOM 669 C C . GLY A 1 86 ? 0.633 -4.110 9.945 1.00 93.44 86 GLY A C 1
ATOM 670 O O . GLY A 1 86 ? 0.569 -3.059 9.317 1.00 93.44 86 GLY A O 1
ATOM 671 N N . THR A 1 87 ? 0.696 -5.306 9.371 1.00 93.62 87 THR A N 1
ATOM 672 C CA . THR A 1 87 ? 0.803 -5.493 7.924 1.00 93.62 87 THR A CA 1
ATOM 673 C C . THR A 1 87 ? -0.460 -6.124 7.347 1.00 93.62 87 THR A C 1
ATOM 675 O O . THR A 1 87 ? -1.032 -7.054 7.941 1.00 93.62 87 THR A O 1
ATOM 678 N N . ILE A 1 88 ? -0.869 -5.617 6.184 1.00 91.38 88 ILE A N 1
ATOM 679 C CA . ILE A 1 88 ? -1.852 -6.209 5.276 1.00 91.38 88 ILE A CA 1
ATOM 680 C C . ILE A 1 88 ? -1.193 -6.476 3.927 1.00 91.38 88 ILE A C 1
ATOM 682 O O . ILE A 1 88 ? -0.342 -5.710 3.474 1.00 91.38 88 ILE A O 1
ATOM 686 N N . GLU A 1 89 ? -1.598 -7.568 3.292 1.00 93.00 89 GLU A N 1
ATOM 687 C CA . GLU A 1 89 ? -1.077 -7.977 1.996 1.00 93.00 89 GLU A CA 1
ATOM 688 C C . GLU A 1 89 ? -2.223 -8.372 1.075 1.00 93.00 89 GLU A C 1
ATOM 690 O O . GLU A 1 89 ? -3.195 -8.994 1.512 1.00 93.00 89 GLU A O 1
ATOM 695 N N . PHE A 1 90 ? -2.111 -8.016 -0.198 1.00 91.62 90 PHE A N 1
ATOM 696 C CA . PHE A 1 90 ? -3.051 -8.443 -1.226 1.00 91.62 90 PHE A CA 1
ATOM 697 C C . PHE A 1 90 ? -2.367 -8.508 -2.588 1.00 91.62 90 PHE A C 1
ATOM 699 O O . PHE A 1 90 ? -1.447 -7.748 -2.888 1.00 91.62 90 PHE A O 1
ATOM 706 N N . GLU A 1 91 ? -2.817 -9.455 -3.403 1.00 94.25 91 GLU A N 1
ATOM 707 C CA . GLU A 1 91 ? -2.352 -9.618 -4.774 1.00 94.25 91 GLU A CA 1
ATOM 708 C C . 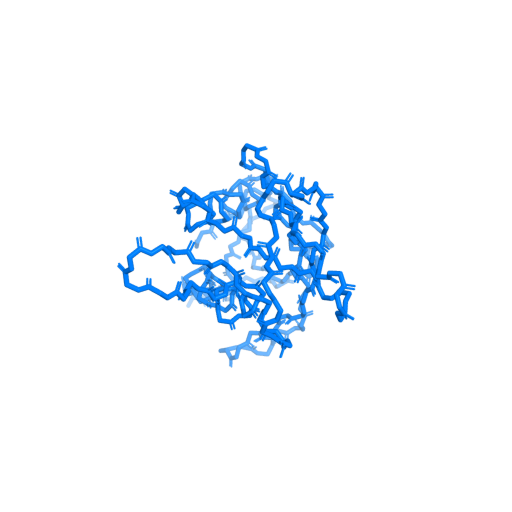GLU A 1 91 ? -3.092 -8.654 -5.706 1.00 94.25 91 GLU A C 1
ATOM 710 O O . GLU A 1 91 ? -4.304 -8.436 -5.585 1.00 94.25 91 GLU A O 1
ATOM 715 N N . ILE A 1 92 ? -2.343 -8.094 -6.649 1.00 92.44 92 ILE A N 1
ATOM 716 C CA . ILE A 1 92 ? -2.813 -7.200 -7.690 1.00 92.44 92 ILE A CA 1
ATOM 717 C C . ILE A 1 92 ? -2.533 -7.830 -9.055 1.00 92.44 92 ILE A C 1
ATOM 719 O O . ILE A 1 92 ? -1.428 -8.292 -9.343 1.00 92.44 92 ILE A O 1
ATOM 723 N N . LYS A 1 93 ? -3.544 -7.790 -9.927 1.00 92.94 93 LYS A N 1
ATOM 724 C CA . LYS A 1 93 ? -3.451 -8.216 -11.324 1.00 92.94 93 LYS A CA 1
ATOM 725 C C . LYS A 1 93 ? -3.755 -7.031 -12.232 1.00 92.94 93 LYS A C 1
ATOM 727 O O . LYS A 1 93 ? -4.877 -6.532 -12.224 1.00 92.94 93 LYS A O 1
ATOM 732 N N . TYR A 1 94 ? -2.770 -6.603 -13.021 1.00 90.44 94 TYR A N 1
ATOM 733 C CA . TYR A 1 94 ? -2.948 -5.494 -13.958 1.00 90.44 94 TYR A CA 1
ATOM 734 C C . TYR A 1 94 ? -3.838 -5.915 -15.138 1.00 90.44 94 TYR A C 1
ATOM 736 O O . TYR A 1 94 ? -3.491 -6.880 -15.817 1.00 90.44 94 TYR A O 1
ATOM 744 N N . PRO A 1 95 ? -4.984 -5.252 -15.395 1.00 88.38 95 PRO A N 1
ATOM 745 C CA . PRO A 1 95 ? -5.943 -5.731 -16.391 1.00 88.38 95 PRO A CA 1
ATOM 746 C C . PRO A 1 95 ? -5.631 -5.262 -17.817 1.00 88.38 95 PRO A C 1
ATOM 748 O O . PRO A 1 95 ? -6.121 -5.859 -18.771 1.00 88.38 95 PRO A O 1
ATOM 751 N N . PHE A 1 96 ? -4.829 -4.206 -17.982 1.00 83.44 96 PHE A N 1
ATOM 752 C CA . PHE A 1 96 ? -4.599 -3.568 -19.285 1.00 83.44 96 PHE A CA 1
ATOM 753 C C . PHE A 1 96 ? -3.438 -4.180 -20.082 1.00 83.44 96 PHE A C 1
ATOM 755 O O . PHE A 1 96 ? -3.222 -3.831 -21.241 1.00 83.44 96 PHE A O 1
ATOM 762 N N . MET A 1 97 ? -2.670 -5.086 -19.473 1.00 83.94 97 MET A N 1
ATOM 763 C CA . MET A 1 97 ? -1.569 -5.800 -20.115 1.00 83.94 97 MET A CA 1
ATOM 764 C C . MET A 1 97 ? -1.363 -7.152 -19.431 1.00 83.94 97 MET A C 1
ATOM 766 O O . MET A 1 97 ? -1.555 -7.263 -18.223 1.00 83.94 97 MET A O 1
ATOM 770 N N . GLU A 1 98 ? -0.924 -8.163 -20.182 1.00 86.75 98 GLU A N 1
ATOM 771 C CA . GLU A 1 98 ? -0.493 -9.446 -19.619 1.00 86.75 98 GLU A CA 1
ATOM 772 C C . GLU A 1 98 ? 0.817 -9.277 -18.835 1.00 86.75 98 GLU A C 1
ATOM 774 O O . GLU A 1 98 ? 1.915 -9.481 -19.349 1.00 86.75 98 GLU A O 1
ATOM 779 N N . LEU A 1 99 ? 0.692 -8.854 -17.578 1.00 89.69 99 LEU A N 1
ATOM 780 C CA . LEU A 1 99 ? 1.767 -8.838 -16.594 1.00 89.69 99 LEU A CA 1
ATOM 781 C C . LEU A 1 99 ? 1.520 -9.933 -15.560 1.00 89.69 99 LEU A C 1
ATOM 783 O O . LEU A 1 99 ? 0.372 -10.250 -15.231 1.00 89.69 99 LEU A O 1
ATOM 787 N N . ALA A 1 100 ? 2.605 -10.484 -15.017 1.00 91.00 100 ALA A N 1
ATOM 788 C CA . ALA A 1 100 ? 2.503 -11.349 -13.853 1.00 91.00 100 ALA A CA 1
ATOM 789 C C . ALA A 1 100 ? 1.829 -10.580 -12.696 1.00 91.00 100 ALA A C 1
ATOM 791 O O . ALA A 1 100 ? 2.121 -9.391 -12.509 1.00 91.00 100 ALA A O 1
ATOM 792 N N . PRO A 1 101 ? 0.932 -11.225 -11.924 1.00 95.06 101 PRO A N 1
ATOM 793 C CA . PRO A 1 101 ? 0.434 -10.648 -10.687 1.00 95.06 101 PRO A CA 1
ATOM 794 C C . PRO A 1 101 ? 1.588 -10.293 -9.750 1.00 95.06 101 PRO A C 1
ATOM 796 O O . PRO A 1 101 ? 2.619 -10.966 -9.724 1.00 95.06 101 PRO A O 1
ATOM 799 N N . PHE A 1 102 ? 1.399 -9.236 -8.974 1.00 95.94 102 PHE A N 1
ATOM 800 C CA . PHE A 1 102 ? 2.368 -8.768 -7.993 1.00 95.94 102 PHE A CA 1
ATOM 801 C C . PHE A 1 102 ? 1.659 -8.480 -6.676 1.00 95.94 102 PHE A C 1
ATOM 803 O O . PHE A 1 102 ? 0.441 -8.303 -6.634 1.00 95.94 102 PHE A O 1
ATOM 810 N N . GLN A 1 103 ? 2.408 -8.454 -5.581 1.00 96.25 103 GLN A N 1
ATOM 811 C CA . GLN A 1 103 ? 1.832 -8.278 -4.253 1.00 96.25 103 GLN A CA 1
ATOM 812 C C . GLN A 1 103 ? 2.044 -6.845 -3.768 1.00 96.25 103 GLN A C 1
ATOM 814 O O . GLN A 1 103 ? 3.122 -6.273 -3.930 1.00 96.25 103 GLN A O 1
ATOM 819 N N . ILE A 1 104 ? 1.014 -6.285 -3.138 1.00 95.50 104 ILE A N 1
ATOM 820 C CA . ILE A 1 104 ? 1.124 -5.086 -2.315 1.00 95.50 104 ILE A CA 1
ATOM 821 C C . ILE A 1 104 ? 1.187 -5.502 -0.859 1.00 95.50 104 ILE A C 1
ATOM 823 O O . ILE A 1 104 ? 0.344 -6.263 -0.383 1.00 95.50 104 ILE A O 1
ATOM 827 N N . ARG A 1 105 ? 2.169 -4.953 -0.153 1.00 95.88 105 ARG A N 1
ATOM 828 C CA . ARG A 1 105 ? 2.289 -5.022 1.297 1.00 95.88 105 ARG A CA 1
ATOM 829 C C . ARG A 1 105 ? 2.196 -3.608 1.851 1.00 95.88 105 ARG A C 1
ATOM 831 O O . ARG A 1 105 ? 3.029 -2.769 1.520 1.00 95.88 105 ARG A O 1
ATOM 838 N N . LEU A 1 106 ? 1.206 -3.358 2.703 1.00 94.38 106 LEU A N 1
ATOM 839 C CA . LEU A 1 106 ? 1.089 -2.105 3.446 1.00 94.38 106 LEU A CA 1
ATOM 840 C C . LEU A 1 106 ? 1.311 -2.380 4.929 1.00 94.38 106 LEU A C 1
ATOM 842 O O . LEU A 1 106 ? 0.642 -3.240 5.508 1.00 94.38 106 LEU A O 1
ATOM 846 N N . THR A 1 107 ? 2.220 -1.631 5.543 1.00 95.19 107 THR A N 1
ATOM 847 C CA . THR A 1 107 ? 2.426 -1.615 6.990 1.00 95.19 107 THR A CA 1
ATOM 848 C C . THR A 1 107 ? 1.996 -0.257 7.524 1.00 95.19 107 THR A C 1
ATOM 850 O O . THR A 1 107 ? 2.567 0.759 7.151 1.00 95.19 107 THR A O 1
ATOM 853 N N . LEU A 1 108 ? 0.980 -0.239 8.381 1.00 94.00 108 LEU A N 1
ATOM 854 C CA . LEU A 1 108 ? 0.395 0.973 8.958 1.00 94.00 108 LEU A CA 1
ATOM 855 C C . LEU A 1 108 ? -0.313 0.638 10.284 1.00 94.00 108 LEU A C 1
ATOM 857 O O . LEU A 1 108 ? -0.395 -0.542 10.647 1.00 94.00 108 LEU A O 1
ATOM 861 N N . PRO A 1 109 ? -0.813 1.622 11.046 1.00 93.06 109 PRO A N 1
ATOM 862 C CA . PRO A 1 109 ? -1.655 1.347 12.205 1.00 93.06 109 PRO A CA 1
ATOM 863 C C . PRO A 1 109 ? -2.970 0.653 11.831 1.00 93.06 109 PRO A C 1
ATOM 865 O O . PRO A 1 109 ? -3.745 1.117 10.994 1.00 93.06 109 PRO A O 1
ATOM 868 N N . LEU A 1 110 ? -3.231 -0.481 12.477 1.00 92.94 110 LEU A N 1
ATOM 869 C CA . LEU A 1 110 ? -4.401 -1.327 12.259 1.00 92.94 110 LEU A CA 1
ATOM 870 C C . LEU A 1 110 ? -5.070 -1.654 13.593 1.00 92.94 110 LEU A C 1
ATOM 872 O O . LEU A 1 110 ? -4.406 -1.783 14.618 1.00 92.94 110 LEU A O 1
ATOM 876 N N . VAL A 1 111 ? -6.381 -1.882 13.559 1.00 93.81 111 VAL A N 1
ATOM 877 C CA . VAL A 1 111 ? -7.143 -2.451 14.677 1.00 93.81 111 VAL A CA 1
ATOM 878 C C . VAL A 1 111 ? -7.546 -3.880 14.334 1.00 93.81 111 VAL A C 1
ATOM 880 O O . VAL A 1 111 ? -8.236 -4.128 13.341 1.00 93.81 111 VAL A O 1
ATOM 883 N N . THR A 1 112 ? -7.149 -4.834 15.170 1.00 93.62 112 THR A N 1
ATOM 884 C CA . THR A 1 112 ? -7.618 -6.222 15.073 1.00 93.62 112 THR A CA 1
ATOM 885 C C . THR A 1 112 ? -8.991 -6.334 15.727 1.00 93.62 112 THR A C 1
ATOM 887 O O . THR A 1 112 ? -9.165 -5.992 16.894 1.00 93.62 112 THR A O 1
ATOM 890 N N . CYS A 1 113 ? -9.989 -6.806 14.982 1.00 92.88 113 CYS A N 1
ATOM 891 C CA . CYS A 1 113 ? -11.327 -7.013 15.520 1.00 92.88 113 CYS A CA 1
ATOM 892 C C . CYS A 1 113 ? -11.311 -8.123 16.579 1.00 92.88 113 CYS A C 1
ATOM 894 O O . CYS A 1 113 ? -10.998 -9.266 16.256 1.00 92.88 113 CYS A O 1
ATOM 896 N N . GLY A 1 114 ? -11.721 -7.813 17.811 1.00 92.38 114 GLY A N 1
ATOM 897 C CA . GLY A 1 114 ? -11.779 -8.797 18.900 1.00 92.38 114 GLY A CA 1
ATOM 898 C C . GLY A 1 114 ? -12.785 -9.936 18.688 1.00 92.38 114 GLY A C 1
ATOM 899 O O . GLY A 1 114 ? -12.674 -10.960 19.348 1.00 92.38 114 GLY A O 1
ATOM 900 N N . ASN A 1 115 ? -13.742 -9.783 17.764 1.00 94.44 115 ASN A N 1
ATOM 901 C CA . ASN A 1 115 ? -14.749 -10.806 17.465 1.00 94.44 115 ASN A CA 1
ATOM 902 C C . ASN A 1 115 ? -14.316 -11.757 16.334 1.00 94.44 115 ASN A C 1
ATOM 904 O O . ASN A 1 115 ? -14.337 -12.969 16.498 1.00 94.44 115 ASN A O 1
ATOM 908 N N . CYS A 1 116 ? -13.906 -11.220 15.177 1.00 92.88 116 CYS A N 1
ATOM 909 C CA . CYS A 1 116 ? -13.578 -12.037 13.995 1.00 92.88 116 CYS A CA 1
ATOM 910 C C . CYS A 1 116 ? -12.081 -12.098 13.649 1.00 92.88 116 CYS A C 1
ATOM 912 O O . CYS A 1 116 ? -11.714 -12.690 12.638 1.00 92.88 116 CYS A O 1
ATOM 914 N N . GLY A 1 117 ? -11.214 -11.421 14.410 1.00 91.25 117 GLY A N 1
ATOM 915 C CA . GLY A 1 117 ? -9.765 -11.381 14.176 1.00 91.25 117 GLY A CA 1
ATOM 916 C C . GLY A 1 117 ? -9.319 -10.589 12.941 1.00 91.25 117 GLY A C 1
ATOM 917 O O . GLY A 1 117 ? -8.123 -10.416 12.717 1.00 91.25 117 GLY A O 1
ATOM 918 N N . LYS A 1 118 ? -10.246 -10.073 12.123 1.00 90.94 118 LYS A N 1
ATOM 919 C CA . LYS A 1 118 ? -9.895 -9.298 10.928 1.00 90.94 118 LYS A CA 1
ATOM 920 C C . LYS A 1 118 ? -9.199 -7.992 11.318 1.00 90.94 118 LYS A C 1
ATOM 922 O O . LYS A 1 118 ? -9.717 -7.237 12.143 1.00 90.94 118 LYS A O 1
ATOM 927 N N . LYS A 1 119 ? -8.068 -7.694 10.677 1.00 91.50 119 LYS A N 1
ATOM 928 C CA . LYS A 1 119 ? -7.403 -6.386 10.764 1.00 91.50 119 LYS A CA 1
ATOM 929 C C . LYS A 1 119 ? -8.215 -5.349 9.993 1.00 91.50 119 LYS A C 1
ATOM 931 O O . LYS A 1 119 ? -8.705 -5.655 8.911 1.00 91.50 119 LYS A O 1
ATOM 936 N N . ASN A 1 120 ? -8.383 -4.156 10.547 1.00 90.56 120 ASN A N 1
ATOM 937 C CA . ASN A 1 120 ? -9.090 -3.048 9.913 1.00 90.56 120 ASN A CA 1
ATOM 938 C C . ASN A 1 120 ? -8.243 -1.781 10.001 1.00 90.56 120 ASN A C 1
ATOM 940 O O . ASN A 1 120 ? -7.600 -1.538 11.021 1.00 90.56 120 ASN A O 1
ATOM 944 N N . ILE A 1 121 ? -8.279 -0.967 8.953 1.00 89.19 121 ILE A N 1
ATOM 945 C CA . ILE A 1 121 ? -7.719 0.382 8.981 1.00 89.19 121 ILE A CA 1
ATOM 946 C C . ILE A 1 121 ? -8.782 1.280 9.611 1.00 89.19 121 ILE A C 1
ATOM 948 O O . ILE A 1 121 ? -9.937 1.287 9.180 1.00 89.19 121 ILE A O 1
ATOM 952 N N . VAL A 1 122 ? -8.414 2.013 10.657 1.00 86.25 122 VAL A N 1
ATOM 953 C CA . VAL A 1 122 ? -9.311 2.953 11.335 1.00 86.25 122 VAL A CA 1
ATOM 954 C C . VAL A 1 122 ? -8.763 4.357 11.118 1.00 86.25 122 VAL A C 1
ATOM 956 O O . VAL A 1 122 ? -7.955 4.852 11.895 1.00 86.25 122 VAL A O 1
ATOM 959 N N . ASP A 1 123 ? -9.184 5.005 10.033 1.00 84.12 123 ASP A N 1
ATOM 960 C CA . ASP A 1 123 ? -8.692 6.344 9.715 1.00 84.12 123 ASP A CA 1
ATOM 961 C C . ASP A 1 123 ? -9.519 7.438 10.409 1.00 84.12 123 ASP A C 1
ATOM 963 O O . ASP A 1 123 ? -10.554 7.914 9.911 1.00 84.12 123 ASP A O 1
ATOM 967 N N . VAL A 1 124 ? -9.062 7.810 11.609 1.00 77.00 124 VAL A N 1
ATOM 968 C CA . VAL A 1 124 ? -9.699 8.842 12.436 1.00 77.00 124 VAL A CA 1
ATOM 969 C C . VAL A 1 124 ? -9.484 10.238 11.868 1.00 77.00 124 VAL A C 1
ATOM 971 O O . VAL A 1 124 ? -10.404 11.056 11.915 1.00 77.00 124 VAL A O 1
ATOM 974 N N . LYS A 1 125 ? -8.297 10.497 11.314 1.00 79.50 125 LYS A N 1
ATOM 975 C CA . LYS A 1 125 ? -7.876 11.825 10.853 1.00 79.50 125 LYS A CA 1
ATOM 976 C C . LYS A 1 125 ? -8.045 12.026 9.341 1.00 79.50 125 LYS A C 1
ATOM 978 O O . LYS A 1 125 ? -7.914 13.155 8.888 1.00 79.50 125 LYS A O 1
ATOM 983 N N . GLY A 1 126 ? -8.376 10.974 8.591 1.00 80.25 126 GLY A N 1
ATOM 984 C CA . GLY A 1 126 ? -8.441 11.004 7.126 1.00 80.25 126 GLY A CA 1
ATOM 985 C C . GLY A 1 126 ? -7.059 11.118 6.486 1.00 80.25 126 GLY A C 1
ATOM 986 O O . GLY A 1 126 ? -6.927 11.760 5.450 1.00 80.25 126 GLY A O 1
ATOM 987 N N . VAL A 1 127 ? -6.019 10.608 7.153 1.00 83.62 127 VAL A N 1
ATOM 988 C CA . VAL A 1 127 ? -4.630 10.822 6.726 1.00 83.62 127 VAL A CA 1
ATOM 989 C C . VAL A 1 127 ? -4.092 9.730 5.817 1.00 83.62 127 VAL A C 1
ATOM 991 O O . VAL A 1 127 ? -3.184 9.969 5.024 1.00 83.62 127 VAL A O 1
ATOM 994 N N . TYR A 1 128 ? -4.656 8.529 5.893 1.00 84.56 128 TYR A N 1
ATOM 995 C CA . TYR A 1 128 ? -4.164 7.407 5.103 1.00 84.56 128 TYR A CA 1
ATOM 996 C C . TYR A 1 128 ? -4.554 7.529 3.626 1.00 84.56 128 TYR A C 1
ATOM 998 O O . TYR A 1 128 ? -3.858 6.963 2.784 1.00 84.56 128 TYR A O 1
ATOM 1006 N N . ASP A 1 129 ? -5.559 8.357 3.315 1.00 82.62 129 ASP A N 1
ATOM 1007 C CA . ASP A 1 129 ? -5.964 8.710 1.948 1.00 82.62 129 ASP A CA 1
ATOM 1008 C C . ASP A 1 129 ? -4.860 9.445 1.150 1.00 82.62 129 ASP A C 1
ATOM 1010 O O . ASP A 1 129 ? -4.857 9.406 -0.084 1.00 82.62 129 ASP A O 1
ATOM 1014 N N . PHE A 1 130 ? -3.899 10.092 1.825 1.00 86.81 130 PHE A N 1
ATOM 1015 C CA . PHE A 1 130 ? -2.751 10.738 1.171 1.00 86.81 130 PHE A CA 1
ATOM 1016 C C . PHE A 1 130 ? -1.410 10.057 1.477 1.00 86.81 130 PHE A C 1
ATOM 1018 O O . PHE A 1 130 ? -0.594 9.903 0.570 1.00 86.81 130 PHE A O 1
ATOM 1025 N N . ARG A 1 131 ? -1.209 9.538 2.698 1.00 92.62 131 ARG A N 1
ATOM 1026 C CA . ARG A 1 131 ? 0.058 8.883 3.084 1.00 92.62 131 ARG A CA 1
ATOM 1027 C C . ARG A 1 131 ? 0.340 7.601 2.311 1.00 92.62 131 ARG A C 1
ATOM 1029 O O . ARG A 1 131 ? 1.494 7.284 2.049 1.00 92.62 131 ARG A O 1
ATOM 1036 N N . VAL A 1 132 ? -0.694 6.837 1.943 1.00 92.50 132 VAL A N 1
ATOM 1037 C CA . VAL A 1 132 ? -0.504 5.617 1.141 1.00 92.50 132 VAL A CA 1
ATOM 1038 C C . VAL A 1 132 ? 0.018 5.958 -0.267 1.00 92.50 132 VAL A C 1
ATOM 1040 O O . VAL A 1 132 ? 1.038 5.387 -0.658 1.00 92.50 132 VAL A O 1
ATOM 1043 N N . PRO A 1 133 ? -0.598 6.891 -1.024 1.00 93.00 133 PRO A N 1
ATOM 1044 C CA . PRO A 1 133 ? -0.032 7.397 -2.274 1.00 93.00 133 PRO A CA 1
ATOM 1045 C C . PRO A 1 133 ? 1.392 7.953 -2.147 1.00 93.00 133 PRO A C 1
ATOM 1047 O O . PRO A 1 133 ? 2.229 7.652 -2.995 1.00 93.00 133 PRO A O 1
ATOM 1050 N N . GLU A 1 134 ? 1.691 8.719 -1.096 1.00 95.62 134 GLU A N 1
ATOM 1051 C CA . GLU A 1 134 ? 3.031 9.281 -0.859 1.00 95.62 134 GLU A CA 1
ATOM 1052 C C . GLU A 1 134 ? 4.074 8.189 -0.580 1.00 95.62 134 GLU A C 1
ATOM 1054 O O . GLU A 1 134 ? 5.134 8.167 -1.205 1.00 95.62 134 GLU A O 1
ATOM 1059 N N . ALA A 1 135 ? 3.745 7.193 0.247 1.00 96.62 135 ALA A N 1
ATOM 1060 C CA . ALA A 1 135 ? 4.615 6.042 0.478 1.00 96.62 135 ALA A CA 1
ATOM 1061 C C . ALA A 1 135 ? 4.895 5.256 -0.820 1.00 96.62 135 ALA A C 1
ATOM 1063 O O . ALA A 1 135 ? 6.016 4.793 -1.038 1.00 96.62 135 ALA A O 1
ATOM 1064 N N . LEU A 1 136 ? 3.908 5.129 -1.716 1.00 95.88 136 LEU A N 1
ATOM 1065 C CA . LEU A 1 136 ? 4.102 4.524 -3.040 1.00 95.88 136 LEU A CA 1
ATOM 1066 C C . LEU A 1 136 ? 4.994 5.385 -3.940 1.00 95.88 136 LEU A C 1
ATOM 1068 O O . LEU A 1 136 ? 5.852 4.843 -4.638 1.00 95.88 136 LEU A O 1
ATOM 1072 N N . LEU A 1 137 ? 4.827 6.710 -3.915 1.00 96.19 137 LEU A N 1
ATOM 1073 C CA . LEU A 1 137 ? 5.695 7.635 -4.641 1.00 96.19 137 LEU A CA 1
ATOM 1074 C C . LEU A 1 137 ? 7.152 7.467 -4.194 1.00 96.19 137 LEU A C 1
ATOM 1076 O O . LEU A 1 137 ? 8.019 7.231 -5.035 1.00 96.19 137 LEU A O 1
ATOM 1080 N N . HIS A 1 138 ? 7.404 7.460 -2.883 1.00 97.62 138 HIS A N 1
ATOM 1081 C CA . HIS A 1 138 ? 8.729 7.193 -2.323 1.00 97.62 138 HIS A CA 1
ATOM 1082 C C . HIS A 1 138 ? 9.266 5.813 -2.737 1.00 97.62 138 HIS A C 1
ATOM 1084 O O . HIS A 1 138 ? 10.457 5.667 -3.022 1.00 97.62 138 HIS A O 1
ATOM 1090 N N . ALA A 1 139 ? 8.399 4.799 -2.850 1.00 97.25 139 ALA A N 1
ATOM 1091 C CA . ALA A 1 139 ? 8.794 3.478 -3.333 1.00 97.25 139 ALA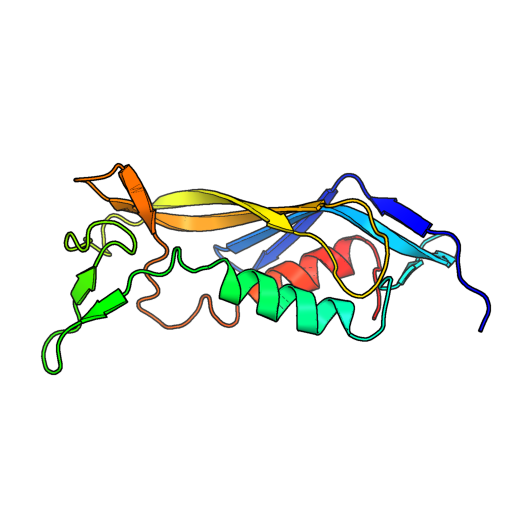 A CA 1
ATOM 1092 C C . ALA A 1 139 ? 9.289 3.529 -4.785 1.00 97.25 139 ALA A C 1
ATOM 1094 O O . ALA A 1 139 ? 10.320 2.930 -5.106 1.00 97.25 139 ALA A O 1
ATOM 1095 N N . PHE A 1 140 ? 8.601 4.269 -5.656 1.00 97.06 140 PHE A N 1
ATOM 1096 C CA . PHE A 1 140 ? 9.017 4.458 -7.046 1.00 97.06 140 PHE A CA 1
ATOM 1097 C C . PHE A 1 140 ? 10.316 5.261 -7.157 1.00 97.06 140 PHE A C 1
ATOM 1099 O O . PHE A 1 140 ? 11.226 4.873 -7.897 1.00 97.06 140 PHE A O 1
ATOM 1106 N N . GLU A 1 141 ? 10.446 6.335 -6.382 1.00 95.88 141 GLU A N 1
ATOM 1107 C CA . GLU A 1 141 ? 11.645 7.174 -6.351 1.00 95.88 141 GLU A CA 1
ATOM 1108 C C . GLU A 1 141 ? 12.880 6.412 -5.868 1.00 95.88 141 GLU A C 1
ATOM 1110 O O . GLU A 1 141 ? 13.945 6.557 -6.469 1.00 95.88 141 GLU A O 1
ATOM 1115 N N . SER A 1 142 ? 12.729 5.512 -4.887 1.00 95.12 142 SER A N 1
ATOM 1116 C CA . SER A 1 142 ? 13.823 4.677 -4.359 1.00 95.12 142 SER A CA 1
ATOM 1117 C C . SER A 1 142 ? 14.534 3.834 -5.427 1.00 95.12 142 SER A C 1
ATOM 1119 O O . SER A 1 142 ? 15.670 3.393 -5.237 1.00 95.12 142 SER A O 1
ATOM 1121 N N . ARG A 1 143 ? 13.874 3.604 -6.569 1.00 94.19 143 ARG A N 1
ATOM 1122 C CA . ARG A 1 143 ? 14.397 2.845 -7.709 1.00 94.19 143 ARG A CA 1
ATOM 1123 C C . ARG A 1 143 ? 14.460 3.646 -9.004 1.00 94.19 143 ARG A C 1
ATOM 1125 O O . ARG A 1 143 ? 14.630 3.036 -10.053 1.00 94.19 143 ARG A O 1
ATOM 1132 N N . ASN A 1 144 ? 14.342 4.975 -8.965 1.00 94.75 144 ASN A N 1
ATOM 1133 C CA . ASN A 1 144 ? 14.277 5.813 -10.169 1.00 94.75 144 ASN A CA 1
ATOM 1134 C C . ASN A 1 144 ? 13.208 5.336 -11.173 1.00 94.75 144 ASN A C 1
ATOM 1136 O O . ASN A 1 144 ? 13.410 5.386 -12.389 1.00 94.75 144 ASN A O 1
ATOM 1140 N N . ILE A 1 145 ? 12.066 4.859 -10.673 1.00 95.38 145 ILE A N 1
ATOM 1141 C CA . ILE A 1 145 ? 10.916 4.516 -11.507 1.00 95.38 145 ILE A CA 1
ATOM 1142 C C . ILE A 1 145 ? 10.171 5.813 -11.820 1.00 95.38 145 ILE A C 1
ATOM 1144 O O . ILE A 1 145 ? 9.834 6.586 -10.924 1.00 95.38 145 ILE A O 1
ATOM 1148 N N . LYS A 1 146 ? 9.935 6.068 -13.104 1.00 91.94 146 LYS A N 1
ATOM 1149 C CA . LYS A 1 146 ? 9.202 7.238 -13.590 1.00 91.94 146 LYS A CA 1
ATOM 1150 C C . LYS A 1 146 ? 7.865 6.823 -14.217 1.00 91.94 146 LYS A C 1
ATOM 1152 O O . LYS A 1 146 ? 7.752 5.686 -14.678 1.00 91.94 146 LYS A O 1
ATOM 1157 N N . PRO A 1 147 ? 6.876 7.726 -14.259 1.00 85.44 147 PRO A N 1
ATOM 1158 C CA . PRO A 1 147 ? 5.688 7.535 -15.080 1.00 85.44 147 PRO A CA 1
ATOM 1159 C C . PRO A 1 147 ? 6.011 7.303 -16.564 1.00 85.44 147 PRO A C 1
ATOM 1161 O O . PRO A 1 147 ? 7.027 7.852 -17.065 1.00 85.44 147 PRO A O 1
#

Secondary structure (DSSP, 8-state):
---PPEEEEEEEEEEETTEEEEEEEEEEEE-SSS-EE-SSTTHHHHHHHHHHHH-TTBPEEE-SSS-EEE-TTT--B--GGG-EEEEEEEEE--SSS----EEEEEEEEEEE-TTT--EEB--SSS-HHHHHHHHHHHHHHTTTEE-

pLDDT: mean 88.62, std 10.45, range [44.44, 98.0]

Radius of gyration: 17.16 Å; chains: 1; bounding box: 46×24×50 Å